Protein AF-A0A7N2M9Q5-F1 (afdb_monomer_lite)

Radius of gyration: 15.62 Å; chains: 1; bounding box: 28×39×34 Å

Sequence (73 aa):
MDPILGDTPPANVLLSYINIALLCVQENAADRPTISDVISIFNKEPTLLPSPKKPAFSFGREVHISEIFHAIL

Secondary structure (DSSP, 8-state):
--TTTTSPPPHHHHHHHHHHHHHHTBSSGGGSPPHHHHHHHHTS-GGGPPPP--BTT-TTS---HHHHHHHH-

pLDDT: mean 74.08, std 13.79, range [46.66, 92.44]

Structure (mmCIF, N/CA/C/O backbone):
data_AF-A0A7N2M9Q5-F1
#
_entry.id   AF-A0A7N2M9Q5-F1
#
loop_
_atom_site.group_PDB
_atom_site.id
_atom_site.type_symbol
_atom_site.label_atom_id
_atom_site.label_alt_id
_atom_site.label_comp_id
_atom_site.label_asym_id
_atom_site.label_entity_id
_atom_site.label_seq_id
_atom_site.pdbx_PDB_ins_code
_atom_site.Cartn_x
_atom_site.Cartn_y
_atom_site.Cartn_z
_atom_site.occupancy
_atom_site.B_iso_or_equiv
_atom_site.auth_seq_id
_atom_site.auth_comp_id
_atom_site.auth_asym_id
_atom_site.auth_atom_id
_atom_site.pdbx_PDB_model_num
ATOM 1 N N . MET A 1 1 ? 3.028 -5.763 -25.000 1.00 46.66 1 MET A N 1
ATOM 2 C CA . MET A 1 1 ? 4.123 -5.743 -24.010 1.00 46.66 1 MET A CA 1
ATOM 3 C C . MET A 1 1 ? 4.288 -4.295 -23.611 1.00 46.66 1 MET A C 1
ATOM 5 O O . MET A 1 1 ? 4.523 -3.485 -24.499 1.00 46.66 1 MET A O 1
ATOM 9 N N . ASP A 1 2 ? 4.017 -3.964 -22.351 1.00 49.06 2 ASP A N 1
ATOM 10 C CA . ASP A 1 2 ? 4.081 -2.580 -21.874 1.00 49.06 2 ASP A CA 1
ATOM 11 C C . ASP A 1 2 ? 5.537 -2.078 -21.983 1.00 49.06 2 ASP A C 1
ATOM 13 O O . ASP A 1 2 ? 6.423 -2.716 -21.408 1.00 49.06 2 ASP A O 1
ATOM 17 N N . PRO A 1 3 ? 5.828 -0.985 -22.717 1.00 59.56 3 PRO A N 1
ATOM 18 C CA . PRO A 1 3 ? 7.198 -0.502 -22.953 1.00 59.56 3 PRO A CA 1
ATOM 19 C C . PRO A 1 3 ? 7.947 -0.072 -21.682 1.00 59.56 3 PRO A C 1
ATOM 21 O O . PRO A 1 3 ? 9.144 0.191 -21.723 1.00 59.56 3 PRO A O 1
ATOM 24 N N . ILE A 1 4 ? 7.235 0.021 -20.559 1.00 58.81 4 ILE A N 1
ATOM 25 C CA . ILE A 1 4 ? 7.725 0.496 -19.261 1.00 58.81 4 ILE A CA 1
ATOM 26 C C . ILE A 1 4 ? 8.570 -0.580 -18.554 1.00 58.81 4 ILE A C 1
ATOM 28 O O . ILE A 1 4 ? 9.344 -0.277 -17.652 1.00 58.81 4 ILE A O 1
ATOM 32 N N . LEU A 1 5 ? 8.479 -1.838 -18.995 1.00 58.88 5 LEU A N 1
ATOM 33 C CA . LEU A 1 5 ? 9.181 -2.978 -18.404 1.00 58.88 5 LEU A CA 1
ATOM 34 C C . LEU A 1 5 ? 10.532 -3.263 -19.092 1.00 58.88 5 LEU A C 1
ATOM 36 O O . LEU A 1 5 ? 10.911 -4.417 -19.269 1.00 58.88 5 LEU A O 1
ATOM 40 N N . GLY A 1 6 ? 11.218 -2.220 -19.568 1.00 59.94 6 GLY A N 1
ATOM 41 C CA . GLY A 1 6 ? 12.512 -2.344 -20.252 1.00 59.94 6 GLY A CA 1
ATOM 42 C C . GLY A 1 6 ? 13.695 -2.531 -19.300 1.00 59.94 6 GLY A C 1
ATOM 43 O O . GLY A 1 6 ? 14.672 -3.172 -19.671 1.00 59.94 6 GLY A O 1
ATOM 44 N N . ASP A 1 7 ? 13.567 -2.046 -18.063 1.00 68.94 7 ASP A N 1
ATOM 45 C CA . ASP A 1 7 ? 14.582 -2.151 -17.018 1.00 68.94 7 ASP A CA 1
ATOM 46 C C . ASP A 1 7 ? 13.960 -2.671 -15.724 1.00 68.94 7 ASP A C 1
ATOM 48 O O . ASP A 1 7 ? 12.843 -2.307 -15.349 1.00 68.94 7 ASP A O 1
ATOM 52 N N . THR A 1 8 ? 14.696 -3.530 -15.018 1.00 70.81 8 THR A N 1
ATOM 53 C CA . THR A 1 8 ? 14.270 -3.983 -13.690 1.00 70.81 8 THR A CA 1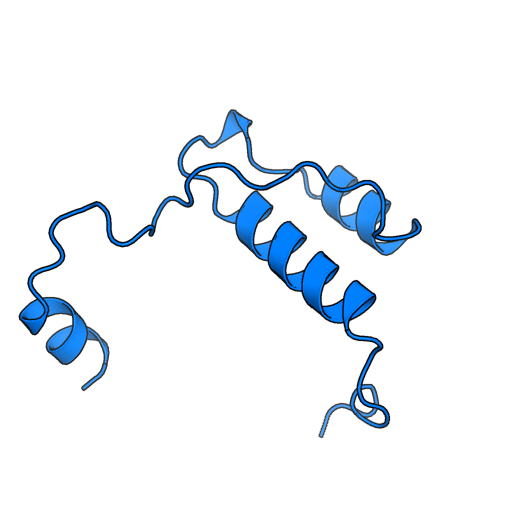
ATOM 54 C C . THR A 1 8 ? 14.392 -2.784 -12.745 1.00 70.81 8 THR A C 1
ATOM 56 O O . THR A 1 8 ? 15.507 -2.280 -12.578 1.00 70.81 8 THR A O 1
ATOM 59 N N . PRO A 1 9 ? 13.300 -2.287 -12.137 1.00 71.38 9 PRO A N 1
ATOM 60 C CA . PRO A 1 9 ? 13.390 -1.140 -11.248 1.00 71.38 9 PRO A CA 1
ATOM 61 C C . PRO A 1 9 ? 14.275 -1.481 -10.038 1.00 71.38 9 PRO A C 1
ATOM 63 O O . PRO A 1 9 ? 14.308 -2.638 -9.602 1.00 71.38 9 PRO A O 1
ATOM 66 N N . PRO A 1 10 ? 14.980 -0.493 -9.458 1.00 79.25 10 PRO A N 1
ATOM 67 C CA . PRO A 1 10 ? 15.740 -0.704 -8.235 1.00 79.25 10 PRO A CA 1
ATOM 68 C C . PRO A 1 10 ? 14.853 -1.306 -7.137 1.00 79.25 10 PRO A C 1
ATOM 70 O O . PRO A 1 10 ? 13.681 -0.950 -7.002 1.00 79.25 10 PRO A O 1
ATOM 73 N N . ALA A 1 11 ? 15.408 -2.209 -6.325 1.00 82.19 11 ALA A N 1
ATOM 74 C CA . ALA A 1 11 ? 14.633 -2.957 -5.331 1.00 82.19 11 ALA A CA 1
ATOM 75 C C . ALA A 1 11 ? 13.844 -2.053 -4.361 1.00 82.19 11 ALA A C 1
ATOM 77 O O . ALA A 1 11 ? 12.747 -2.409 -3.942 1.00 82.19 11 ALA A O 1
ATOM 78 N N . ASN A 1 12 ? 14.363 -0.865 -4.039 1.00 81.00 12 ASN A N 1
ATOM 79 C CA . ASN A 1 12 ? 13.678 0.112 -3.187 1.00 81.00 12 ASN A CA 1
ATOM 80 C C . ASN A 1 12 ? 12.376 0.660 -3.815 1.00 81.00 12 ASN A C 1
ATOM 82 O O . ASN A 1 12 ? 11.393 0.841 -3.099 1.00 81.00 12 ASN A O 1
ATOM 86 N N . VAL A 1 13 ? 12.341 0.857 -5.136 1.00 81.38 13 VAL A N 1
ATOM 87 C CA . VAL A 1 13 ? 11.163 1.291 -5.898 1.00 81.38 13 VAL A CA 1
ATOM 88 C C . VAL A 1 13 ? 10.135 0.164 -5.964 1.00 81.38 13 VAL A C 1
ATOM 90 O O . VAL A 1 13 ? 8.939 0.392 -5.820 1.00 81.38 13 VAL A O 1
ATOM 93 N N . LEU A 1 14 ? 10.584 -1.081 -6.121 1.00 83.12 14 LEU A N 1
ATOM 94 C CA . LEU A 1 14 ? 9.673 -2.223 -6.084 1.00 83.12 14 LEU A CA 1
ATOM 95 C C . LEU A 1 14 ? 9.029 -2.390 -4.696 1.00 83.12 14 LEU A C 1
ATOM 97 O O . LEU A 1 14 ? 7.818 -2.584 -4.587 1.00 83.12 14 LEU A O 1
ATOM 101 N N . LEU A 1 15 ? 9.827 -2.276 -3.630 1.00 84.19 15 LEU A N 1
ATOM 102 C CA . LEU A 1 15 ? 9.347 -2.372 -2.249 1.00 8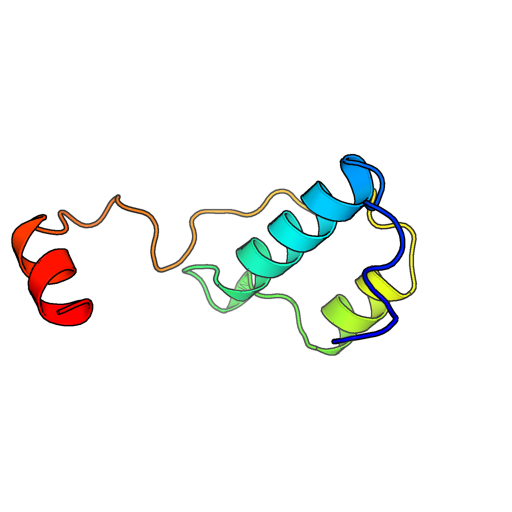4.19 15 LEU A CA 1
ATOM 103 C C . LEU A 1 15 ? 8.342 -1.268 -1.903 1.00 84.19 15 LEU A C 1
ATOM 105 O O . LEU A 1 15 ? 7.375 -1.522 -1.184 1.00 84.19 15 LEU A O 1
ATOM 109 N N . SER A 1 16 ? 8.526 -0.056 -2.424 1.00 83.81 16 SER A N 1
ATOM 110 C CA . SER A 1 16 ? 7.580 1.029 -2.184 1.00 83.81 16 SER A CA 1
ATOM 111 C C . SER A 1 16 ? 6.243 0.805 -2.890 1.00 83.81 16 SER A C 1
ATOM 113 O O . SER A 1 16 ? 5.205 1.005 -2.262 1.00 83.81 16 SER A O 1
ATOM 115 N N . TYR A 1 17 ? 6.231 0.294 -4.127 1.00 85.44 17 TYR A N 1
ATOM 116 C CA . TYR A 1 17 ? 4.983 -0.096 -4.795 1.00 85.44 17 TYR A CA 1
ATOM 117 C C . TYR A 1 17 ? 4.227 -1.180 -4.025 1.00 85.44 17 TYR A C 1
ATOM 119 O O . TYR A 1 17 ? 3.009 -1.082 -3.866 1.00 85.44 17 TYR A O 1
ATOM 127 N N . ILE A 1 18 ? 4.942 -2.172 -3.486 1.00 86.88 18 ILE A N 1
ATOM 128 C CA . ILE A 1 18 ? 4.349 -3.200 -2.622 1.00 86.88 18 ILE A CA 1
ATOM 129 C C . ILE A 1 18 ? 3.745 -2.556 -1.366 1.00 86.88 18 ILE A C 1
ATOM 131 O O . ILE A 1 18 ? 2.600 -2.847 -1.025 1.00 86.88 18 ILE A O 1
ATOM 135 N N . ASN A 1 19 ? 4.456 -1.638 -0.705 1.00 88.12 19 ASN A N 1
ATOM 136 C CA . ASN A 1 19 ? 3.938 -0.940 0.477 1.00 88.12 19 ASN A CA 1
ATOM 137 C C . ASN A 1 19 ? 2.673 -0.125 0.174 1.00 88.12 19 ASN A C 1
ATOM 139 O O . ASN A 1 19 ? 1.716 -0.187 0.945 1.00 88.12 19 ASN A O 1
ATOM 143 N N . ILE A 1 20 ? 2.627 0.589 -0.954 1.00 88.12 20 ILE A N 1
ATOM 144 C CA . ILE A 1 20 ? 1.431 1.331 -1.388 1.00 88.12 20 ILE A CA 1
ATOM 145 C C . ILE A 1 20 ? 0.265 0.368 -1.603 1.00 88.12 20 ILE A C 1
ATOM 147 O O . ILE A 1 20 ? -0.827 0.604 -1.088 1.00 88.12 20 ILE A O 1
ATOM 151 N N . ALA A 1 21 ? 0.499 -0.740 -2.313 1.00 88.31 21 ALA A N 1
ATOM 152 C CA . ALA A 1 21 ? -0.526 -1.751 -2.540 1.00 88.31 21 ALA A CA 1
ATOM 153 C C . ALA A 1 21 ? -1.080 -2.292 -1.212 1.00 88.31 21 ALA A C 1
ATOM 155 O O . ALA A 1 21 ? -2.296 -2.378 -1.050 1.00 88.31 21 ALA A O 1
ATOM 156 N N . LEU A 1 22 ? -0.209 -2.572 -0.236 1.00 89.25 22 LEU A N 1
ATOM 157 C CA . LEU A 1 22 ? -0.597 -3.034 1.099 1.00 89.25 22 LEU A CA 1
ATOM 158 C C . LEU A 1 22 ? -1.358 -1.971 1.912 1.00 89.25 22 LEU A C 1
ATOM 160 O O . LEU A 1 22 ? -2.269 -2.322 2.662 1.00 89.25 22 LEU A O 1
ATOM 164 N N . LEU A 1 23 ? -1.032 -0.683 1.774 1.00 88.69 23 LEU A N 1
ATOM 165 C CA . LEU A 1 23 ? -1.780 0.421 2.392 1.00 88.69 23 LEU A CA 1
ATOM 166 C C . LEU A 1 23 ? -3.190 0.573 1.788 1.00 88.69 23 LEU A C 1
ATOM 168 O O . LEU A 1 23 ? -4.147 0.855 2.504 1.00 88.69 23 LEU A O 1
ATOM 172 N N . CYS A 1 24 ? -3.365 0.316 0.491 1.00 89.88 24 CYS A N 1
ATOM 173 C CA . CYS A 1 24 ? -4.678 0.382 -0.163 1.00 89.88 24 CYS A CA 1
ATOM 174 C C . CYS A 1 24 ? -5.657 -0.710 0.304 1.00 89.88 24 CYS A C 1
ATOM 176 O O . CYS A 1 24 ? -6.871 -0.510 0.257 1.00 89.88 24 CYS A O 1
ATOM 178 N N . VAL A 1 25 ? -5.149 -1.855 0.770 1.00 88.94 25 VAL A N 1
ATOM 179 C CA . VAL A 1 25 ? -5.961 -3.019 1.178 1.00 88.94 25 VAL A CA 1
ATOM 180 C C . VAL A 1 25 ? -5.975 -3.247 2.691 1.00 88.94 25 VAL A C 1
ATOM 182 O O . VAL A 1 25 ? -6.208 -4.364 3.160 1.00 88.94 25 VAL A O 1
ATOM 185 N N . GLN A 1 26 ? -5.734 -2.192 3.470 1.00 87.19 26 GLN A N 1
ATOM 186 C CA . GLN A 1 26 ? -5.812 -2.252 4.929 1.00 87.19 26 GLN A CA 1
ATOM 187 C C . GLN A 1 26 ? -7.193 -2.722 5.399 1.00 87.19 26 GLN A C 1
ATOM 189 O O . GLN A 1 26 ? -8.229 -2.384 4.807 1.00 87.19 26 GLN A O 1
ATOM 194 N N . GLU A 1 27 ? -7.191 -3.522 6.469 1.00 86.38 27 GLU A N 1
ATOM 195 C CA . GLU A 1 27 ? -8.406 -4.047 7.098 1.00 86.38 27 GLU A CA 1
ATOM 196 C C . GLU A 1 27 ? -9.327 -2.906 7.540 1.00 86.38 27 GLU A C 1
ATOM 198 O O . GLU A 1 27 ? -10.502 -2.866 7.173 1.00 86.38 27 GLU A O 1
ATOM 203 N N . ASN A 1 28 ? -8.761 -1.921 8.236 1.00 87.19 28 ASN A N 1
ATOM 204 C CA . ASN A 1 28 ? -9.456 -0.699 8.605 1.00 87.19 28 ASN A CA 1
ATOM 205 C C . ASN A 1 28 ? -9.493 0.287 7.426 1.00 87.19 28 ASN A C 1
ATOM 207 O O . ASN A 1 28 ? -8.456 0.691 6.901 1.00 87.19 28 ASN A O 1
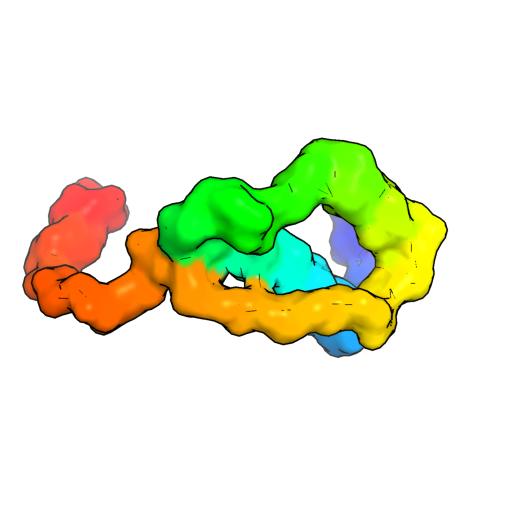ATOM 211 N N . ALA A 1 29 ? -10.694 0.723 7.042 1.00 88.44 29 ALA A N 1
ATOM 212 C CA . ALA A 1 29 ? -10.887 1.679 5.953 1.00 88.44 29 ALA A CA 1
ATOM 213 C C . ALA A 1 29 ? -10.228 3.042 6.222 1.00 88.44 29 ALA A C 1
ATOM 215 O O . ALA A 1 29 ? -9.770 3.679 5.280 1.00 88.44 29 ALA A O 1
ATOM 216 N N . ALA A 1 30 ? -10.137 3.461 7.490 1.00 90.25 30 ALA A N 1
ATOM 217 C CA . ALA A 1 30 ? -9.495 4.722 7.866 1.00 90.25 30 ALA A CA 1
ATOM 218 C C . ALA A 1 30 ? -7.966 4.703 7.689 1.00 90.25 30 ALA A C 1
ATOM 220 O O . ALA A 1 30 ? -7.344 5.758 7.663 1.00 90.25 30 ALA A O 1
ATOM 221 N N . ASP A 1 31 ? -7.367 3.515 7.562 1.00 89.19 31 ASP A N 1
ATOM 222 C CA . ASP A 1 31 ? -5.930 3.350 7.328 1.00 89.19 31 ASP A CA 1
ATOM 223 C C . ASP A 1 31 ? -5.576 3.299 5.830 1.00 89.19 31 ASP A C 1
ATOM 225 O O . ASP A 1 31 ? -4.400 3.195 5.478 1.00 89.19 31 ASP A O 1
ATOM 229 N N . ARG A 1 32 ? -6.577 3.363 4.940 1.00 91.44 32 ARG A N 1
ATOM 230 C CA . ARG A 1 32 ? -6.362 3.372 3.490 1.00 91.44 32 ARG A CA 1
ATOM 231 C C . ARG A 1 32 ? -6.024 4.789 3.021 1.00 91.44 32 ARG A C 1
ATOM 233 O O . ARG A 1 32 ? -6.712 5.731 3.414 1.00 91.44 32 ARG A O 1
ATOM 240 N N . PRO A 1 33 ? -5.016 4.958 2.153 1.00 90.69 33 PRO A N 1
ATOM 241 C CA . PRO A 1 33 ? -4.702 6.252 1.576 1.00 90.69 33 PRO A CA 1
ATOM 242 C C . PRO A 1 33 ? -5.849 6.713 0.673 1.00 90.69 33 PRO A C 1
ATOM 244 O O . PRO A 1 33 ? -6.500 5.912 -0.006 1.00 90.69 33 PRO A O 1
ATOM 247 N N . THR A 1 34 ? -6.083 8.020 0.628 1.00 92.44 34 THR A N 1
ATOM 248 C CA . THR A 1 34 ? -6.962 8.604 -0.384 1.00 92.44 34 THR A CA 1
ATOM 249 C C . THR A 1 34 ? -6.288 8.545 -1.756 1.00 92.44 34 THR A C 1
ATOM 251 O O . THR A 1 34 ? -5.066 8.442 -1.868 1.00 92.44 34 THR A O 1
ATOM 254 N N . ILE A 1 35 ? -7.063 8.677 -2.837 1.00 89.50 35 ILE A N 1
ATOM 255 C CA . ILE A 1 35 ? -6.496 8.772 -4.194 1.00 89.50 35 ILE A CA 1
ATOM 256 C C . ILE A 1 35 ? -5.493 9.933 -4.306 1.00 89.50 35 ILE A C 1
ATOM 258 O O . ILE A 1 35 ? -4.477 9.804 -4.986 1.00 89.50 35 ILE A O 1
ATOM 262 N N . SER A 1 36 ? -5.730 11.038 -3.593 1.00 89.88 36 SER A N 1
ATOM 263 C CA . SER A 1 36 ? -4.789 12.160 -3.533 1.00 89.88 36 SER A CA 1
ATOM 264 C C . SER A 1 36 ? -3.469 11.771 -2.864 1.00 89.88 36 SER A C 1
ATOM 266 O O . SER A 1 36 ? -2.405 12.156 -3.349 1.00 89.88 36 SER A O 1
ATOM 268 N N . ASP A 1 37 ? -3.517 10.991 -1.781 1.00 87.19 37 ASP A N 1
ATOM 269 C CA . ASP A 1 37 ? -2.315 10.506 -1.093 1.00 87.19 37 ASP A CA 1
ATOM 270 C C . ASP A 1 37 ? -1.509 9.590 -2.010 1.00 87.19 37 ASP A C 1
ATOM 272 O O . ASP A 1 37 ? -0.306 9.777 -2.165 1.00 87.19 37 ASP A O 1
ATOM 276 N N . VAL A 1 38 ? -2.186 8.660 -2.690 1.00 84.69 38 VAL A N 1
ATOM 277 C CA . VAL A 1 38 ? -1.571 7.740 -3.655 1.00 84.69 38 VAL A CA 1
ATOM 278 C C . VAL A 1 38 ? -0.861 8.514 -4.770 1.00 84.69 38 VAL A C 1
ATOM 280 O O . VAL A 1 38 ? 0.319 8.278 -5.025 1.00 84.69 38 VAL A O 1
ATOM 283 N N . ILE A 1 39 ? -1.528 9.494 -5.387 1.00 86.25 39 ILE A N 1
ATOM 284 C CA . ILE A 1 39 ? -0.926 10.347 -6.427 1.00 86.25 39 ILE A CA 1
ATOM 285 C C . ILE A 1 39 ? 0.252 11.152 -5.862 1.00 86.25 39 ILE A C 1
ATOM 287 O O . ILE A 1 39 ? 1.300 11.251 -6.500 1.00 86.25 39 ILE A O 1
ATOM 291 N N . SER A 1 40 ? 0.120 11.712 -4.655 1.00 83.50 40 SER A N 1
ATOM 292 C CA . SER A 1 40 ? 1.218 12.444 -4.019 1.00 83.50 40 SER A CA 1
ATOM 293 C C . SER A 1 40 ? 2.417 11.549 -3.711 1.00 83.50 40 SER A C 1
ATOM 295 O O . SER A 1 40 ? 3.532 12.066 -3.709 1.00 83.50 40 SER A O 1
ATOM 297 N N . ILE A 1 41 ? 2.209 10.272 -3.399 1.00 80.75 41 ILE A N 1
ATOM 298 C CA . ILE A 1 41 ? 3.280 9.307 -3.146 1.00 80.75 41 ILE A CA 1
ATOM 299 C C . ILE A 1 41 ? 4.008 8.988 -4.450 1.00 80.75 41 ILE A C 1
ATOM 301 O O . ILE A 1 41 ? 5.232 9.018 -4.469 1.00 80.75 41 ILE A O 1
ATOM 305 N N . PHE A 1 42 ? 3.276 8.729 -5.538 1.00 76.31 42 PHE A N 1
ATOM 306 C CA . PHE A 1 42 ? 3.878 8.461 -6.849 1.00 76.31 42 PHE A CA 1
ATOM 307 C C . PHE A 1 42 ? 4.677 9.654 -7.391 1.00 76.31 42 PHE A C 1
ATOM 309 O O . PHE A 1 42 ? 5.685 9.462 -8.063 1.00 76.31 42 PHE A O 1
ATOM 316 N N . ASN A 1 43 ? 4.239 10.880 -7.088 1.00 79.38 43 ASN A N 1
ATOM 317 C CA . ASN A 1 43 ? 4.913 12.110 -7.511 1.00 79.38 43 ASN A CA 1
ATOM 318 C C . ASN A 1 43 ? 6.085 12.530 -6.602 1.00 79.38 43 ASN A C 1
ATOM 320 O O . ASN A 1 43 ? 6.814 13.460 -6.948 1.00 79.38 43 ASN A O 1
ATOM 324 N N . LYS A 1 44 ? 6.256 11.903 -5.432 1.00 70.56 44 LYS A N 1
ATOM 325 C CA . LYS A 1 44 ? 7.359 12.158 -4.489 1.00 70.56 44 LYS A CA 1
ATOM 326 C C . LYS A 1 44 ? 8.317 10.968 -4.471 1.00 70.56 44 LYS A C 1
ATOM 328 O O . LYS A 1 44 ? 8.047 9.922 -5.051 1.00 70.56 44 LYS A O 1
ATOM 333 N N . GLU A 1 45 ? 9.454 11.119 -3.797 1.00 67.62 45 GLU A N 1
ATOM 334 C CA . GLU A 1 45 ? 10.345 9.981 -3.586 1.00 67.62 45 GLU A CA 1
ATOM 335 C C . GLU A 1 45 ? 9.632 8.925 -2.703 1.00 67.62 45 GLU A C 1
ATOM 337 O O . GLU A 1 45 ? 9.113 9.281 -1.639 1.00 67.62 45 GLU A O 1
ATOM 342 N N . PRO A 1 46 ? 9.591 7.633 -3.091 1.00 64.81 46 PRO A N 1
ATOM 343 C CA . PRO A 1 46 ? 8.808 6.608 -2.388 1.00 64.81 46 PRO A CA 1
ATOM 344 C C . PRO A 1 46 ? 9.311 6.230 -0.979 1.00 64.81 46 PRO A C 1
ATOM 346 O O . PRO A 1 46 ? 8.806 5.294 -0.359 1.00 64.81 46 PRO A O 1
ATOM 349 N N . THR A 1 47 ? 10.335 6.919 -0.484 1.00 61.81 47 THR A N 1
ATOM 350 C CA . THR A 1 47 ? 11.124 6.605 0.714 1.00 61.81 47 THR A CA 1
ATOM 351 C C . THR A 1 47 ? 10.431 6.959 2.036 1.00 61.81 47 THR A C 1
ATOM 353 O O . THR A 1 47 ? 10.877 6.507 3.086 1.00 61.81 47 THR A O 1
ATOM 356 N N . LEU A 1 48 ? 9.322 7.711 2.013 1.00 66.62 48 LEU A N 1
ATOM 357 C CA . LEU A 1 48 ? 8.634 8.225 3.214 1.00 66.62 48 LEU A CA 1
ATOM 358 C C . LEU A 1 48 ? 7.315 7.512 3.559 1.00 66.62 48 LEU A C 1
ATOM 360 O O . LEU A 1 48 ? 6.469 8.065 4.265 1.00 66.62 48 LEU A O 1
ATOM 364 N N . LEU A 1 49 ? 7.105 6.295 3.059 1.00 75.25 49 LEU A N 1
ATOM 365 C CA . LEU A 1 49 ? 5.849 5.582 3.277 1.00 75.25 49 LEU A CA 1
ATOM 366 C C . LEU A 1 49 ? 5.718 5.035 4.705 1.00 75.25 49 LEU A C 1
ATOM 368 O O . LEU A 1 49 ? 6.651 4.397 5.200 1.00 75.25 49 LEU A O 1
ATOM 372 N N . PRO A 1 50 ? 4.555 5.213 5.362 1.00 79.38 50 PRO A N 1
ATOM 373 C CA . PRO A 1 50 ? 4.278 4.515 6.606 1.00 79.38 50 PRO A CA 1
ATOM 374 C C . PRO A 1 50 ? 4.234 3.006 6.348 1.00 79.38 50 PRO A C 1
ATOM 376 O O . PRO A 1 50 ? 3.749 2.550 5.311 1.00 79.38 50 PRO A O 1
ATOM 379 N N . SER A 1 51 ? 4.725 2.223 7.309 1.00 84.44 51 SER A N 1
ATOM 380 C CA . SER A 1 51 ? 4.643 0.766 7.216 1.00 84.44 51 SER A CA 1
ATOM 381 C C . SER A 1 51 ? 3.172 0.325 7.223 1.00 84.44 51 SER A C 1
ATOM 383 O O . SER A 1 51 ? 2.408 0.794 8.078 1.00 84.44 51 SER A O 1
ATOM 385 N N . PRO A 1 52 ? 2.750 -0.557 6.302 1.00 85.31 52 PRO A N 1
ATOM 386 C CA . PRO A 1 52 ? 1.389 -1.067 6.289 1.00 85.31 52 PRO A CA 1
ATOM 387 C C . PRO A 1 52 ? 1.063 -1.814 7.590 1.00 85.31 52 PRO A C 1
ATOM 389 O O . PRO A 1 52 ? 1.858 -2.608 8.095 1.00 85.31 52 PRO A O 1
ATOM 392 N N . LYS A 1 53 ? -0.145 -1.585 8.119 1.00 87.12 53 LYS A N 1
ATOM 393 C CA . LYS A 1 53 ? -0.740 -2.429 9.166 1.00 87.12 53 LYS A CA 1
ATOM 394 C C . LYS A 1 53 ? -1.285 -3.721 8.532 1.00 87.12 53 LYS A C 1
ATOM 396 O O . LYS A 1 53 ? -0.999 -4.027 7.371 1.00 87.12 53 LYS A O 1
ATOM 401 N N . LYS A 1 54 ? -2.065 -4.493 9.296 1.00 79.38 54 LYS A N 1
ATOM 402 C CA . LYS A 1 54 ? -2.656 -5.765 8.867 1.00 79.38 54 LYS A CA 1
ATOM 403 C C . LYS A 1 54 ? -3.600 -5.565 7.658 1.00 79.38 54 LYS A C 1
ATOM 405 O O . LYS A 1 54 ? -4.636 -4.910 7.789 1.00 79.38 54 LYS A O 1
ATOM 410 N N . PRO A 1 55 ? -3.291 -6.156 6.488 1.00 75.75 55 PRO A N 1
ATOM 411 C CA . PRO A 1 55 ? -4.201 -6.155 5.347 1.00 75.75 55 PRO A CA 1
ATOM 412 C C . PRO A 1 55 ? -5.485 -6.932 5.652 1.00 75.75 55 PRO A C 1
ATOM 414 O O . PRO A 1 55 ? -5.449 -7.936 6.374 1.00 75.75 55 PRO A O 1
ATOM 417 N N . ALA A 1 56 ? -6.588 -6.542 5.007 1.00 68.81 56 ALA A N 1
ATOM 418 C CA . ALA A 1 56 ? -7.900 -7.194 5.110 1.00 68.81 56 ALA A CA 1
ATOM 419 C C . ALA A 1 56 ? -7.876 -8.699 4.758 1.00 68.81 56 ALA A C 1
ATOM 421 O O . ALA A 1 56 ? -8.759 -9.458 5.157 1.00 68.81 56 ALA A O 1
ATOM 422 N N . PHE A 1 57 ? -6.850 -9.130 4.019 1.00 65.44 57 PHE A N 1
ATOM 423 C CA . PHE A 1 57 ? -6.625 -10.506 3.571 1.0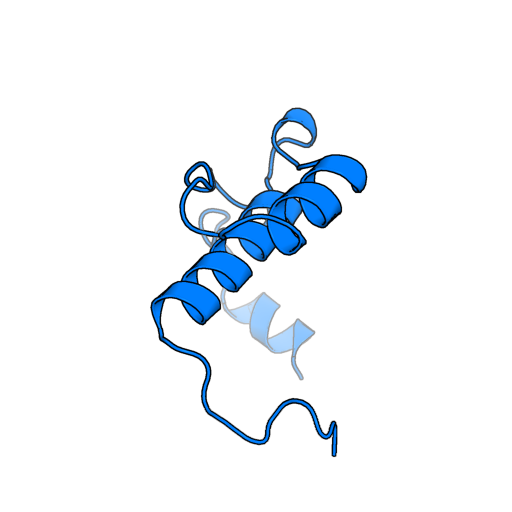0 65.44 57 PHE A CA 1
ATOM 424 C C . PHE A 1 57 ? -5.286 -11.073 4.057 1.00 65.44 57 PHE A C 1
ATOM 426 O O . PHE A 1 57 ? -4.622 -11.835 3.363 1.00 65.44 57 PHE A O 1
ATOM 433 N N . SER A 1 58 ? -4.857 -10.698 5.257 1.00 60.94 58 SER A N 1
ATOM 434 C CA . SER A 1 58 ? -3.785 -11.432 5.931 1.00 60.94 58 SER A CA 1
ATOM 435 C C . SER A 1 58 ? -4.286 -12.832 6.313 1.00 60.94 58 SER A C 1
ATOM 437 O O . SER A 1 58 ? -5.413 -12.976 6.790 1.00 60.94 58 SER A O 1
ATOM 439 N N . PHE A 1 59 ? -3.449 -13.861 6.132 1.00 62.53 59 PHE A N 1
ATOM 440 C CA . PHE A 1 59 ? -3.702 -15.285 6.444 1.00 62.53 59 PHE A CA 1
ATOM 441 C C . PHE A 1 59 ? -3.979 -15.586 7.941 1.00 62.53 59 PHE A C 1
ATOM 443 O O . PHE A 1 59 ? -3.761 -16.692 8.416 1.00 62.53 59 PHE A O 1
ATOM 450 N N . GLY A 1 60 ? -4.424 -14.592 8.714 1.00 54.56 60 GLY A N 1
ATOM 451 C CA . GLY A 1 60 ? -4.822 -14.706 10.115 1.00 54.56 60 GLY A CA 1
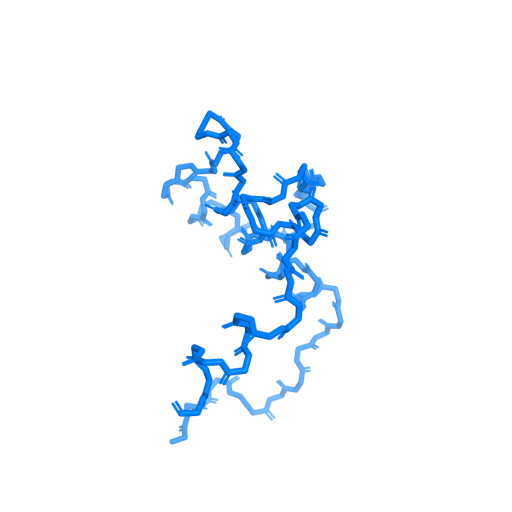ATOM 452 C C . GLY A 1 60 ? -6.326 -14.890 10.327 1.00 54.56 60 GLY A C 1
ATOM 453 O O . GLY A 1 60 ? -6.772 -14.850 11.469 1.00 54.56 60 GLY A O 1
ATOM 454 N N . ARG A 1 61 ? -7.116 -15.052 9.261 1.00 56.22 61 ARG A N 1
ATOM 455 C CA . ARG A 1 61 ? -8.354 -15.837 9.340 1.00 56.22 61 ARG A CA 1
ATOM 456 C C . ARG A 1 61 ? -7.947 -17.256 8.986 1.00 56.22 61 ARG A C 1
ATOM 458 O O . ARG A 1 61 ? -7.149 -17.416 8.070 1.00 56.22 61 ARG A O 1
ATOM 465 N N .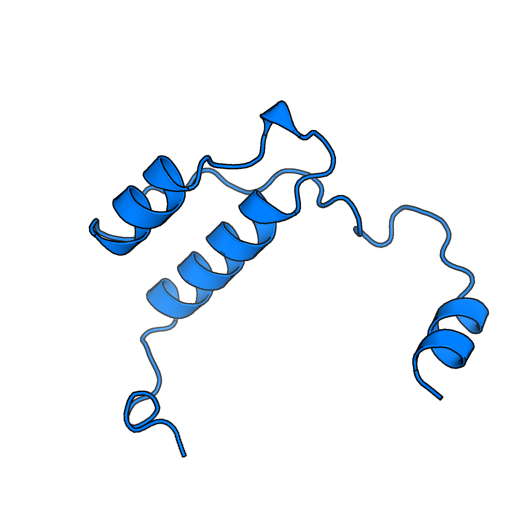 GLU A 1 62 ? -8.415 -18.243 9.730 1.00 57.97 62 GLU A N 1
ATOM 466 C CA . GLU A 1 62 ? -8.180 -19.659 9.456 1.00 57.97 62 GLU A CA 1
ATOM 467 C C . GLU A 1 62 ? -8.789 -19.986 8.083 1.00 57.97 62 GLU A C 1
ATOM 469 O O . GLU A 1 62 ? -9.947 -20.365 7.956 1.00 57.97 62 GLU A O 1
ATOM 474 N N . VAL A 1 63 ? -8.040 -19.702 7.017 1.00 55.78 63 VAL A N 1
ATOM 475 C CA . VAL A 1 63 ? -8.421 -20.056 5.660 1.00 55.78 63 VAL A CA 1
ATOM 476 C C . VAL A 1 63 ? -8.122 -21.534 5.576 1.00 55.78 63 VAL A C 1
ATOM 478 O O . VAL A 1 63 ? -6.961 -21.937 5.472 1.00 55.78 63 VAL A O 1
ATOM 481 N N . HIS A 1 64 ? -9.166 -22.350 5.683 1.00 58.75 64 HIS A N 1
ATOM 482 C CA . HIS A 1 64 ? -9.057 -23.757 5.353 1.00 58.75 64 HIS A CA 1
ATOM 483 C C . HIS A 1 64 ? -8.473 -23.813 3.944 1.00 58.75 64 HIS A C 1
ATOM 485 O O . HIS A 1 64 ? -9.089 -23.341 2.992 1.00 58.75 64 HIS A O 1
ATOM 491 N N . ILE A 1 65 ? -7.254 -24.341 3.821 1.00 59.72 65 ILE A N 1
ATOM 492 C CA . ILE A 1 65 ? -6.482 -24.377 2.571 1.00 59.72 65 ILE A CA 1
ATOM 493 C C . ILE A 1 65 ? -7.328 -24.937 1.402 1.00 59.72 65 ILE A C 1
ATOM 495 O O . ILE A 1 65 ? -7.114 -24.572 0.249 1.00 59.72 65 ILE A O 1
ATOM 499 N N . SER A 1 66 ? -8.357 -25.741 1.697 1.00 57.88 66 SER A N 1
ATOM 500 C CA . SER A 1 66 ? -9.371 -26.239 0.760 1.00 57.88 66 SER A CA 1
ATOM 501 C C . SER A 1 66 ? -10.214 -25.173 0.039 1.00 57.88 66 SER A C 1
ATOM 503 O O . SER A 1 66 ? -10.640 -25.423 -1.088 1.00 57.88 66 SER A O 1
ATOM 505 N N . GLU A 1 67 ? -10.477 -24.010 0.642 1.00 53.69 67 GLU A N 1
ATOM 506 C CA . GLU A 1 67 ? -11.249 -22.926 0.006 1.00 53.69 67 GLU A CA 1
ATOM 507 C C . GLU A 1 67 ? -10.416 -22.162 -1.032 1.00 53.69 67 GLU A C 1
ATOM 509 O O . GLU A 1 67 ? -10.942 -21.743 -2.061 1.00 53.69 67 GLU A O 1
ATOM 514 N N . ILE A 1 68 ? -9.097 -22.063 -0.823 1.00 58.06 68 ILE A N 1
ATOM 515 C CA . ILE A 1 68 ? -8.171 -21.458 -1.794 1.00 58.06 68 ILE A CA 1
ATOM 516 C C . ILE A 1 68 ? -8.147 -22.279 -3.087 1.00 58.06 68 ILE A C 1
ATOM 518 O O . ILE A 1 68 ? -8.181 -21.711 -4.175 1.00 58.06 68 ILE A O 1
ATOM 522 N N . PHE A 1 69 ? -8.145 -23.611 -2.979 1.00 56.81 69 PHE A N 1
ATOM 523 C CA . PHE A 1 69 ? -8.175 -24.489 -4.151 1.00 56.81 69 PHE A CA 1
ATOM 524 C C . PHE A 1 69 ? -9.464 -24.349 -4.974 1.00 56.81 69 PHE A C 1
ATOM 526 O O . PHE A 1 69 ? -9.395 -24.441 -6.194 1.00 56.81 69 PHE A O 1
ATOM 533 N N . HIS A 1 70 ? -10.612 -24.071 -4.347 1.00 50.53 70 HIS A N 1
ATOM 534 C CA . HIS A 1 70 ? -11.881 -23.865 -5.064 1.00 50.53 70 HIS A CA 1
ATOM 535 C C . HIS A 1 70 ? -11.991 -22.502 -5.746 1.00 50.53 70 HIS A C 1
ATOM 537 O O . HIS A 1 70 ? -12.741 -22.360 -6.703 1.00 50.53 70 HIS A O 1
ATOM 543 N N . ALA A 1 71 ? -11.280 -21.491 -5.251 1.00 50.31 71 ALA A N 1
ATOM 544 C CA . ALA A 1 71 ? -11.292 -20.163 -5.854 1.00 50.31 71 ALA A CA 1
ATOM 545 C C . ALA A 1 71 ? -10.321 -20.031 -7.042 1.00 50.31 71 ALA A C 1
ATOM 547 O O . ALA A 1 71 ? -10.389 -19.043 -7.772 1.00 50.31 71 ALA A O 1
ATOM 548 N N . ILE A 1 72 ? -9.394 -20.982 -7.202 1.00 57.78 72 ILE A N 1
ATOM 549 C CA . ILE A 1 72 ? -8.304 -20.922 -8.188 1.00 57.78 72 ILE A CA 1
ATOM 550 C C . ILE A 1 72 ? -8.451 -21.981 -9.298 1.00 57.78 72 ILE A C 1
ATOM 552 O O . ILE A 1 72 ? -7.859 -21.798 -10.363 1.00 57.78 72 ILE A O 1
ATOM 556 N N . LEU A 1 73 ? -9.225 -23.055 -9.084 1.00 50.59 73 LEU A N 1
ATOM 557 C CA . LEU A 1 73 ? -9.526 -24.064 -10.110 1.00 50.59 73 LEU A CA 1
ATOM 558 C C . LEU A 1 73 ? -10.780 -23.714 -10.923 1.00 50.59 73 LEU A C 1
ATOM 560 O O . LEU A 1 73 ? -11.800 -23.351 -10.299 1.00 50.59 73 LEU A O 1
#

Organism: Quercus lobata (NCBI:txid97700)

Foldseek 3Di:
DPPVPPDDDDPLVVVLVVQLVLQCQALDPVSHDDPVRVVVCVVDPSPPGDGHDDGVPDCVPPPPVVVVVVVPD